Protein AF-A0A1C5S1J5-F1 (afdb_monomer_lite)

Sequence (125 aa):
MNILDYIPTGHKNAVSRRWLQTATRLNDRKIRDMISAVNTGGEDNELIINLQDGKGYFRPAPGEDRLVGVWKAMESSRRKSVNANVEAAQRYLNRNKKPCKKSESELEKNQITMDEWLASLNGGG

Foldseek 3Di:
DALQVVAEEDLVQADALVRSCVVVVDDSVVSVVRLVCQCPVPPPQTHWFDLPPRRHIHTYDVVNVVSVVSRVVVVVVVVVVVVVVVVVVVCVVCVPPDPDDPDCPVVNVPDDDPVRVVVVVVPDD

Secondary structure (DSSP, 8-state):
--SGGGS-BSGGG-B-HHHHHHHH---HHHHHHHHHHHHHS--TT---B--SSSS-BBBPPTT-HHHHHHHHHHHHHHHHHHHHHHHHHHHHHHTTPPPPP----HHHHTPPPHHHHHHHHH---

pLDDT: mean 88.78, std 12.27, range [47.56, 98.06]

Structure (mmCIF, N/CA/C/O backbone):
data_AF-A0A1C5S1J5-F1
#
_entry.id   AF-A0A1C5S1J5-F1
#
loop_
_atom_site.group_PDB
_atom_site.id
_atom_site.type_symbol
_atom_site.label_atom_id
_atom_site.label_alt_id
_atom_site.label_comp_id
_atom_site.label_asym_id
_atom_site.label_entity_id
_atom_site.label_seq_id
_atom_site.pdbx_PDB_ins_code
_atom_site.Cartn_x
_atom_site.Cartn_y
_atom_site.Cartn_z
_atom_site.occupancy
_atom_site.B_iso_or_equiv
_atom_site.auth_seq_id
_atom_site.auth_comp_id
_atom_site.auth_asym_id
_atom_site.auth_atom_id
_atom_site.pdbx_PDB_model_num
ATOM 1 N N . MET A 1 1 ? 23.033 1.975 2.957 1.00 80.88 1 MET A N 1
ATOM 2 C CA . MET A 1 1 ? 22.458 1.048 1.960 1.00 80.88 1 MET A CA 1
ATOM 3 C C . MET A 1 1 ? 21.085 1.555 1.584 1.00 80.88 1 MET A C 1
ATOM 5 O O . MET A 1 1 ? 20.300 1.796 2.494 1.00 80.88 1 MET A O 1
ATOM 9 N N . ASN A 1 2 ? 20.824 1.743 0.293 1.00 89.81 2 ASN A N 1
ATOM 10 C CA . ASN A 1 2 ? 19.550 2.244 -0.206 1.00 89.81 2 ASN A CA 1
ATOM 11 C C . ASN A 1 2 ? 18.734 1.085 -0.807 1.00 89.81 2 ASN A C 1
ATOM 13 O O . ASN A 1 2 ? 19.273 0.261 -1.540 1.00 89.81 2 ASN A O 1
ATOM 17 N N . ILE A 1 3 ? 17.448 0.977 -0.456 1.00 94.44 3 ILE A N 1
ATOM 18 C CA . ILE A 1 3 ? 16.565 -0.078 -0.982 1.00 94.44 3 ILE A CA 1
ATOM 19 C C . ILE A 1 3 ? 16.169 0.184 -2.443 1.00 94.44 3 ILE A C 1
ATOM 21 O O . ILE A 1 3 ? 15.878 -0.758 -3.178 1.00 94.44 3 ILE A O 1
ATOM 25 N N . LEU A 1 4 ? 16.207 1.443 -2.884 1.00 94.50 4 LEU A N 1
ATOM 26 C CA . LEU A 1 4 ? 15.845 1.857 -4.243 1.00 94.50 4 LEU A CA 1
ATOM 27 C C . LEU A 1 4 ? 16.778 1.280 -5.308 1.00 94.50 4 LEU A C 1
ATOM 29 O O . LEU A 1 4 ? 16.328 0.999 -6.417 1.00 94.50 4 LEU A O 1
ATOM 33 N N . ASP A 1 5 ? 18.040 1.032 -4.948 1.00 95.69 5 ASP A N 1
ATOM 34 C CA . ASP A 1 5 ? 19.040 0.405 -5.822 1.00 95.69 5 ASP A CA 1
ATOM 35 C C . ASP A 1 5 ? 18.639 -1.026 -6.223 1.00 95.69 5 ASP A C 1
ATOM 37 O O . ASP A 1 5 ? 19.103 -1.558 -7.229 1.00 95.69 5 ASP A O 1
ATOM 41 N N . TYR A 1 6 ? 17.750 -1.652 -5.446 1.00 96.88 6 TYR A N 1
ATOM 42 C CA . TYR A 1 6 ? 17.279 -3.022 -5.640 1.00 96.88 6 TYR A CA 1
ATOM 43 C C . TYR A 1 6 ? 15.859 -3.083 -6.206 1.00 96.88 6 TYR A C 1
ATOM 45 O O . TYR A 1 6 ? 15.406 -4.155 -6.601 1.00 96.88 6 TYR A O 1
ATOM 53 N N . ILE A 1 7 ? 15.131 -1.964 -6.239 1.00 97.12 7 ILE A N 1
ATOM 54 C CA . ILE A 1 7 ? 13.740 -1.931 -6.693 1.00 97.12 7 ILE A CA 1
ATOM 55 C C . ILE A 1 7 ? 13.672 -1.189 -8.031 1.00 97.12 7 ILE A C 1
ATOM 57 O O . ILE A 1 7 ? 13.824 0.036 -8.081 1.00 97.12 7 ILE A O 1
ATOM 61 N N . PRO A 1 8 ? 13.437 -1.903 -9.140 1.00 97.12 8 PRO A N 1
ATOM 62 C CA . PRO A 1 8 ? 13.403 -1.290 -10.456 1.00 97.12 8 PRO A CA 1
ATOM 63 C C . PRO A 1 8 ? 12.114 -0.495 -10.685 1.00 97.12 8 PRO A C 1
ATOM 65 O O . PRO A 1 8 ? 11.100 -0.671 -10.001 1.00 97.12 8 PRO A O 1
ATOM 68 N N . THR A 1 9 ? 12.172 0.373 -11.690 1.00 97.31 9 THR A N 1
ATOM 69 C CA . THR A 1 9 ? 11.034 1.157 -12.171 1.00 97.31 9 THR A CA 1
ATOM 70 C C . THR A 1 9 ? 10.221 0.363 -13.198 1.00 97.31 9 THR A C 1
ATOM 72 O O . THR A 1 9 ? 10.791 -0.316 -14.057 1.00 97.31 9 THR A O 1
ATOM 75 N N . GLY A 1 10 ? 8.895 0.467 -13.134 1.00 97.62 10 GLY A N 1
ATOM 76 C CA . GLY A 1 10 ? 7.939 -0.205 -14.011 1.00 97.62 10 GLY A CA 1
ATOM 77 C C . GLY A 1 10 ? 7.417 -1.528 -13.450 1.00 97.62 10 GLY A C 1
ATOM 78 O O . GLY A 1 10 ? 8.187 -2.379 -12.999 1.00 97.62 10 GLY A O 1
ATOM 79 N N . HIS A 1 11 ? 6.107 -1.760 -13.561 1.00 97.56 11 HIS A N 1
ATOM 80 C CA . HIS A 1 11 ? 5.439 -2.974 -13.065 1.00 97.56 11 HIS A CA 1
ATOM 81 C C . HIS A 1 11 ? 5.991 -4.264 -13.667 1.00 97.56 11 HIS A C 1
ATOM 83 O O . HIS A 1 11 ? 6.109 -5.286 -12.990 1.00 97.56 11 HIS A O 1
ATOM 89 N N . LYS A 1 12 ? 6.368 -4.217 -14.948 1.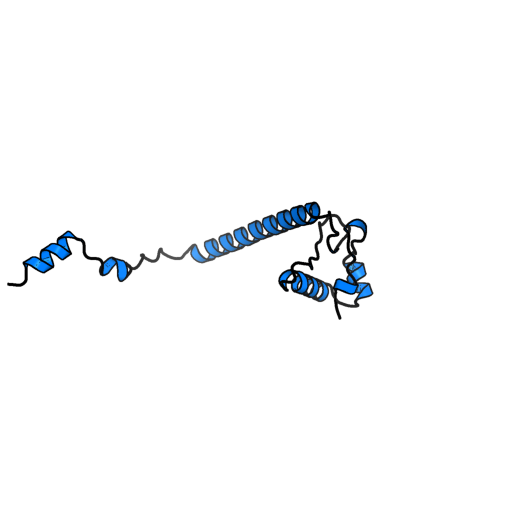00 97.12 12 LYS A N 1
ATOM 90 C CA . LYS A 1 12 ? 6.966 -5.354 -15.662 1.00 97.12 12 LYS A CA 1
ATOM 91 C C . LYS A 1 12 ? 8.269 -5.853 -15.026 1.00 97.12 12 LYS A C 1
ATOM 93 O O . LYS A 1 12 ? 8.610 -7.014 -15.213 1.00 97.12 12 LYS A O 1
ATOM 98 N N . ASN A 1 13 ? 8.969 -4.986 -14.294 1.00 97.38 13 ASN A N 1
ATOM 99 C CA . ASN A 1 13 ? 10.265 -5.274 -13.690 1.00 97.38 13 ASN A CA 1
ATOM 100 C C . ASN A 1 13 ? 10.148 -5.638 -12.203 1.00 97.38 13 ASN A C 1
ATOM 102 O O . ASN A 1 13 ? 11.172 -5.791 -11.546 1.00 97.38 13 ASN A O 1
ATOM 106 N N . ALA A 1 14 ? 8.935 -5.744 -11.652 1.00 97.88 14 ALA A N 1
ATOM 107 C CA . ALA A 1 14 ? 8.735 -5.945 -10.223 1.00 97.88 14 ALA A CA 1
ATOM 108 C C . ALA A 1 14 ? 9.530 -7.136 -9.668 1.00 97.88 14 ALA A C 1
ATOM 110 O O . ALA A 1 14 ? 9.629 -8.199 -10.283 1.00 97.88 14 ALA A O 1
ATOM 111 N N . VAL A 1 15 ? 10.095 -6.934 -8.478 1.00 97.75 15 VAL A N 1
ATOM 112 C CA . VAL A 1 15 ? 10.970 -7.904 -7.822 1.00 97.75 15 VAL A CA 1
ATOM 113 C C . VAL A 1 15 ? 10.270 -8.576 -6.655 1.00 97.75 15 VAL A C 1
ATOM 115 O O . VAL A 1 15 ? 9.608 -7.947 -5.821 1.00 97.75 15 VAL A O 1
ATOM 118 N N . SER A 1 16 ? 10.445 -9.891 -6.567 1.00 96.44 16 SER A N 1
ATOM 119 C CA . SER A 1 16 ? 9.866 -10.668 -5.479 1.00 96.44 16 SER A CA 1
ATOM 120 C C . SER A 1 16 ? 10.530 -10.345 -4.138 1.00 96.44 16 SER A C 1
ATOM 122 O O . SER A 1 16 ? 11.714 -10.015 -4.044 1.00 96.44 16 SER A O 1
ATOM 124 N N . ARG A 1 17 ? 9.771 -10.543 -3.058 1.00 94.31 17 ARG A N 1
ATOM 125 C CA . ARG A 1 17 ? 10.276 -10.448 -1.682 1.00 94.31 17 ARG A CA 1
ATOM 126 C C . ARG A 1 17 ? 11.483 -11.359 -1.437 1.00 94.31 17 ARG A C 1
ATOM 128 O O . ARG A 1 17 ? 12.448 -10.935 -0.813 1.00 94.31 17 ARG A O 1
ATOM 135 N N . ARG A 1 18 ? 11.442 -12.594 -1.950 1.00 95.56 18 ARG A N 1
ATOM 136 C CA . ARG A 1 18 ? 12.535 -13.565 -1.798 1.00 95.56 18 ARG A CA 1
ATOM 137 C C . ARG A 1 18 ? 13.808 -13.075 -2.479 1.00 95.56 18 ARG A C 1
ATOM 139 O O . ARG A 1 18 ? 14.881 -13.171 -1.894 1.00 95.56 18 ARG A O 1
ATOM 146 N N . TRP A 1 19 ? 13.678 -12.514 -3.680 1.00 97.06 19 TRP A N 1
ATOM 147 C CA . TRP A 1 19 ? 14.811 -11.931 -4.390 1.00 97.06 19 TRP A CA 1
ATOM 148 C C . TRP A 1 19 ? 15.429 -10.774 -3.594 1.00 97.06 19 TRP A C 1
ATOM 150 O O . TRP A 1 19 ? 16.642 -10.761 -3.410 1.00 97.06 19 TRP A O 1
ATOM 160 N N . LEU A 1 20 ? 14.609 -9.880 -3.022 1.00 96.81 20 LEU A N 1
ATOM 161 C CA . LEU A 1 20 ? 15.100 -8.788 -2.171 1.00 96.81 20 LEU A CA 1
ATOM 162 C C . LEU A 1 20 ? 15.872 -9.308 -0.952 1.00 96.81 20 LEU A C 1
ATOM 164 O O . LEU A 1 20 ? 16.934 -8.779 -0.637 1.00 96.81 20 LEU A O 1
ATOM 168 N N . GLN A 1 21 ? 15.393 -10.364 -0.290 1.00 97.00 21 GLN A N 1
ATOM 169 C CA . GLN A 1 21 ? 16.112 -10.986 0.831 1.00 97.00 21 GLN A CA 1
ATOM 170 C C . GLN A 1 21 ? 17.473 -11.538 0.405 1.00 97.00 21 GLN A C 1
ATOM 172 O O . GLN A 1 21 ? 18.468 -11.320 1.090 1.00 97.00 21 GLN A O 1
ATOM 177 N N . THR A 1 22 ? 17.536 -12.224 -0.737 1.00 96.75 22 THR A N 1
ATOM 178 C CA . THR A 1 22 ? 18.790 -12.778 -1.258 1.00 96.75 22 THR A CA 1
ATOM 179 C C . THR A 1 22 ? 19.768 -11.681 -1.676 1.00 96.75 22 THR A C 1
ATOM 181 O O . THR A 1 22 ? 20.937 -11.743 -1.303 1.00 96.75 22 THR A O 1
ATOM 184 N N . ALA A 1 23 ? 19.297 -10.669 -2.407 1.00 96.38 23 ALA A N 1
ATOM 185 C CA . ALA A 1 23 ? 20.134 -9.595 -2.933 1.00 96.38 23 ALA A CA 1
ATOM 186 C C . ALA A 1 23 ? 20.677 -8.684 -1.823 1.00 96.38 23 ALA A C 1
ATOM 188 O O . ALA A 1 23 ? 21.845 -8.309 -1.843 1.00 96.38 23 ALA A O 1
ATOM 189 N N . THR A 1 24 ? 19.849 -8.369 -0.824 1.00 95.06 24 THR A N 1
ATOM 190 C CA . THR A 1 24 ? 20.232 -7.464 0.271 1.00 95.06 24 THR A CA 1
ATOM 191 C C . THR A 1 24 ? 20.854 -8.181 1.469 1.00 95.06 24 THR A C 1
ATOM 193 O O . THR A 1 24 ? 21.464 -7.534 2.316 1.00 95.06 24 THR A O 1
ATOM 196 N N . ARG A 1 25 ? 20.684 -9.509 1.571 1.00 95.56 25 ARG A N 1
ATOM 197 C CA . ARG A 1 25 ? 20.983 -10.320 2.768 1.00 95.56 25 ARG A CA 1
ATOM 198 C C . ARG A 1 25 ? 20.262 -9.832 4.032 1.00 95.56 25 ARG A C 1
ATOM 200 O O . ARG A 1 25 ? 20.695 -10.110 5.149 1.00 95.56 25 ARG A O 1
ATOM 207 N N . LEU A 1 26 ? 19.152 -9.115 3.862 1.00 95.25 26 LEU A N 1
ATOM 208 C CA . LEU A 1 26 ? 18.311 -8.636 4.952 1.00 95.25 26 LEU A CA 1
ATOM 209 C C . LEU A 1 26 ? 17.120 -9.569 5.168 1.00 95.25 26 LEU A C 1
ATOM 211 O O . LEU A 1 26 ? 16.620 -10.228 4.254 1.00 95.25 26 LEU A O 1
ATOM 215 N N . ASN A 1 27 ? 16.629 -9.598 6.404 1.00 95.62 27 ASN A N 1
ATOM 216 C CA . ASN A 1 27 ? 15.374 -10.273 6.706 1.00 95.62 27 ASN A CA 1
ATOM 217 C C . ASN A 1 27 ? 14.167 -9.467 6.184 1.00 95.62 27 ASN A C 1
ATOM 219 O O . ASN A 1 27 ? 14.256 -8.267 5.919 1.00 95.62 27 ASN A O 1
ATOM 223 N N . ASP A 1 28 ? 13.018 -10.140 6.066 1.00 94.75 28 ASP A N 1
ATOM 224 C CA . ASP A 1 28 ? 11.795 -9.548 5.505 1.00 94.75 28 ASP A CA 1
ATOM 225 C C . ASP A 1 28 ? 11.328 -8.313 6.285 1.00 94.75 28 ASP A C 1
ATOM 227 O O . ASP A 1 28 ? 10.931 -7.314 5.690 1.00 94.75 28 ASP A O 1
ATOM 231 N N . ARG A 1 29 ? 11.428 -8.350 7.620 1.00 96.19 29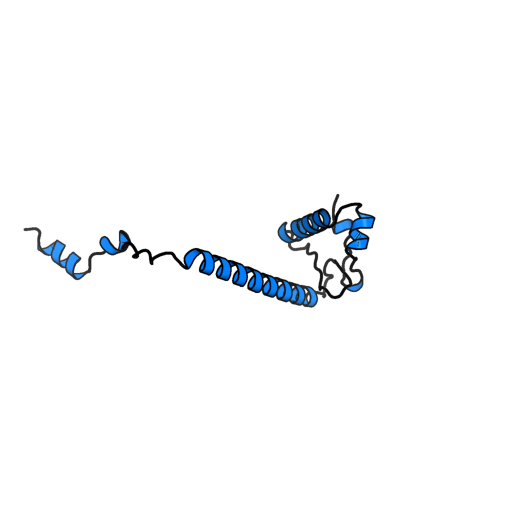 ARG A N 1
ATOM 232 C CA . ARG A 1 29 ? 11.035 -7.223 8.472 1.00 96.19 29 ARG A CA 1
ATOM 233 C C . ARG A 1 29 ? 11.829 -5.971 8.114 1.00 96.19 29 ARG A C 1
ATOM 235 O O . ARG A 1 29 ? 11.225 -4.943 7.842 1.00 96.19 29 ARG A O 1
ATOM 242 N N . LYS A 1 30 ? 13.157 -6.079 8.015 1.00 96.56 30 LYS A N 1
ATOM 243 C CA . LYS A 1 30 ? 14.014 -4.938 7.685 1.00 96.56 30 LYS A CA 1
ATOM 244 C C . LYS A 1 30 ? 13.728 -4.389 6.287 1.00 96.56 30 LYS A C 1
ATOM 246 O O . LYS A 1 30 ? 13.701 -3.176 6.119 1.00 96.56 30 LYS A O 1
ATOM 251 N N . ILE A 1 31 ? 13.462 -5.258 5.309 1.00 96.44 31 ILE A N 1
ATOM 252 C CA . ILE A 1 31 ? 13.066 -4.841 3.952 1.00 96.44 31 ILE A CA 1
ATOM 253 C C . ILE A 1 31 ? 11.750 -4.061 3.991 1.00 96.44 31 ILE A C 1
ATOM 255 O O . ILE A 1 31 ? 11.653 -2.991 3.395 1.00 96.44 31 ILE A O 1
ATOM 259 N N . ARG A 1 32 ? 10.743 -4.560 4.717 1.00 95.31 32 ARG A N 1
ATOM 260 C CA . ARG A 1 32 ? 9.454 -3.873 4.868 1.00 95.31 32 ARG A CA 1
ATOM 261 C C . ARG A 1 32 ? 9.598 -2.520 5.560 1.00 95.31 32 ARG A C 1
ATOM 263 O O . ARG A 1 32 ? 8.961 -1.568 5.119 1.00 95.31 32 ARG A O 1
ATOM 270 N N . ASP A 1 33 ? 10.439 -2.432 6.586 1.00 95.62 33 ASP A N 1
ATOM 271 C CA . ASP A 1 33 ? 10.706 -1.179 7.296 1.00 95.62 33 ASP A CA 1
ATOM 272 C C . ASP A 1 33 ? 11.382 -0.156 6.370 1.00 95.62 33 ASP A C 1
ATOM 274 O O . ASP A 1 33 ? 10.995 1.008 6.357 1.00 95.62 33 ASP A O 1
ATOM 278 N N . MET A 1 34 ? 12.338 -0.587 5.536 1.00 95.75 34 MET A N 1
ATOM 279 C CA . MET A 1 34 ? 12.988 0.285 4.547 1.00 95.75 34 MET A CA 1
ATOM 280 C C . MET A 1 34 ? 12.015 0.767 3.465 1.00 95.75 34 MET A C 1
ATOM 282 O O . MET A 1 34 ? 12.020 1.944 3.129 1.00 95.75 34 MET A O 1
ATOM 286 N N . ILE A 1 35 ? 11.154 -0.117 2.950 1.00 95.75 35 ILE A N 1
ATOM 287 C CA . ILE A 1 35 ? 10.101 0.258 1.990 1.00 95.75 35 ILE A CA 1
ATOM 288 C C . ILE A 1 35 ? 9.133 1.265 2.622 1.00 95.75 35 ILE A C 1
ATOM 290 O O . ILE A 1 35 ? 8.757 2.246 1.986 1.00 95.75 35 ILE A O 1
ATOM 294 N N . SER A 1 36 ? 8.740 1.037 3.879 1.00 94.81 36 SER A N 1
ATOM 295 C CA . SER A 1 36 ? 7.884 1.971 4.610 1.00 94.81 36 SER A CA 1
ATOM 296 C C . SER A 1 36 ? 8.563 3.325 4.771 1.00 94.81 36 SER A C 1
ATOM 298 O O . SER A 1 36 ? 7.912 4.334 4.540 1.00 94.81 36 SER A O 1
ATOM 300 N N . ALA A 1 37 ? 9.849 3.347 5.132 1.00 94.25 37 ALA A N 1
ATOM 301 C CA . ALA A 1 37 ? 10.605 4.577 5.327 1.00 94.25 37 ALA A CA 1
ATOM 302 C C . ALA A 1 37 ? 10.671 5.426 4.051 1.00 94.25 37 ALA A C 1
ATOM 304 O O . ALA A 1 37 ? 10.466 6.630 4.142 1.00 94.25 37 ALA A O 1
ATOM 305 N N . VAL A 1 38 ? 10.873 4.802 2.881 1.00 94.88 38 VAL A N 1
ATOM 306 C CA . VAL A 1 38 ? 10.792 5.490 1.578 1.00 94.88 38 VAL A CA 1
ATOM 307 C C . VAL A 1 38 ? 9.405 6.107 1.394 1.00 94.88 38 VAL A C 1
ATOM 309 O O . VAL A 1 38 ? 9.279 7.316 1.243 1.00 94.88 38 VAL A O 1
ATOM 312 N N . ASN A 1 39 ? 8.344 5.303 1.507 1.00 94.62 39 ASN A N 1
ATOM 313 C CA . ASN A 1 39 ? 6.980 5.770 1.242 1.00 94.62 39 ASN A CA 1
ATOM 314 C C . ASN A 1 39 ? 6.481 6.839 2.235 1.00 94.62 39 ASN A C 1
ATOM 316 O O . ASN A 1 39 ? 5.565 7.590 1.912 1.00 94.62 39 ASN A O 1
ATOM 320 N N . THR A 1 40 ? 7.025 6.889 3.455 1.00 91.88 40 THR A N 1
ATOM 321 C CA . THR A 1 40 ? 6.684 7.909 4.464 1.00 91.88 40 THR A CA 1
ATOM 322 C C . THR A 1 40 ? 7.661 9.081 4.501 1.00 91.88 40 THR A C 1
ATOM 324 O O . THR A 1 40 ? 7.408 10.039 5.225 1.00 91.88 40 THR A O 1
ATOM 327 N N . GLY A 1 41 ? 8.782 8.996 3.780 1.00 86.00 41 GLY A N 1
ATOM 328 C CA . GLY A 1 41 ? 9.884 9.961 3.833 1.00 86.00 41 GLY A CA 1
ATOM 329 C C . GLY A 1 41 ? 9.556 11.329 3.233 1.00 86.00 41 GLY A C 1
ATOM 330 O O . GLY A 1 41 ? 10.259 12.291 3.521 1.00 86.00 41 GLY A O 1
ATOM 331 N N . GLY A 1 42 ? 8.469 11.434 2.460 1.00 71.81 42 GLY A N 1
ATOM 332 C CA . GLY A 1 42 ? 7.979 12.702 1.911 1.00 71.81 42 GLY A CA 1
ATOM 333 C C . GLY A 1 42 ? 8.648 13.134 0.604 1.00 71.81 42 GLY A C 1
ATOM 334 O O . GLY A 1 42 ? 8.441 14.261 0.168 1.00 71.81 42 GLY A O 1
ATOM 335 N N . GLU A 1 43 ? 9.436 12.263 -0.029 1.00 83.25 43 GLU A N 1
ATOM 336 C CA . GLU A 1 43 ? 9.939 12.504 -1.380 1.00 83.25 43 GLU A CA 1
ATOM 337 C C . GLU A 1 43 ? 8.838 12.181 -2.399 1.00 83.25 43 GLU A C 1
ATOM 339 O O . GLU A 1 43 ? 8.572 11.017 -2.691 1.00 83.25 43 GLU A O 1
ATOM 344 N N . ASP A 1 44 ? 8.194 13.213 -2.953 1.00 79.38 44 ASP A N 1
ATOM 345 C CA . ASP A 1 44 ? 7.038 13.073 -3.861 1.00 79.38 44 ASP A CA 1
ATOM 346 C C . ASP A 1 44 ? 7.318 12.213 -5.111 1.00 79.38 44 ASP A C 1
ATOM 348 O O . ASP A 1 44 ? 6.397 11.669 -5.722 1.00 79.38 44 ASP A O 1
ATOM 352 N N . ASN A 1 45 ? 8.593 12.065 -5.486 1.00 81.69 45 ASN A N 1
ATOM 353 C CA . ASN A 1 45 ? 9.029 11.284 -6.644 1.00 81.69 45 ASN A CA 1
ATOM 354 C C . ASN A 1 45 ? 9.340 9.815 -6.315 1.00 81.69 45 ASN A C 1
ATOM 356 O O . ASN A 1 45 ? 9.614 9.029 -7.227 1.00 81.69 45 ASN A O 1
ATOM 360 N N . GLU A 1 46 ? 9.315 9.426 -5.039 1.00 89.88 46 GLU A N 1
ATOM 361 C CA . GLU A 1 46 ? 9.687 8.086 -4.601 1.00 89.88 46 GLU A CA 1
ATOM 362 C C . GLU A 1 46 ? 8.497 7.337 -4.012 1.00 89.88 46 GLU A C 1
ATOM 364 O O . GLU A 1 46 ? 7.975 7.644 -2.944 1.00 89.88 46 GLU A O 1
ATOM 369 N N . LEU A 1 47 ? 8.077 6.289 -4.717 1.00 95.75 47 LEU A N 1
ATOM 370 C CA . LEU A 1 47 ? 7.008 5.419 -4.257 1.00 95.75 47 LEU A CA 1
ATOM 371 C C . LEU A 1 47 ? 7.321 3.972 -4.617 1.00 95.75 47 LEU A C 1
ATOM 373 O O . LEU A 1 47 ? 7.607 3.650 -5.768 1.00 95.75 47 LEU A O 1
ATOM 377 N N . ILE A 1 48 ? 7.223 3.084 -3.633 1.00 97.19 48 ILE A N 1
ATOM 378 C CA . ILE A 1 48 ? 7.361 1.641 -3.813 1.00 97.19 48 ILE A CA 1
ATOM 379 C C . ILE A 1 48 ? 6.011 0.989 -3.526 1.00 97.19 48 ILE A C 1
ATOM 381 O O . ILE A 1 48 ? 5.507 1.040 -2.400 1.00 97.19 48 ILE A O 1
ATOM 385 N N . ILE A 1 49 ? 5.445 0.313 -4.525 1.00 96.94 49 ILE A N 1
ATOM 386 C CA . ILE A 1 49 ? 4.146 -0.358 -4.408 1.00 96.94 49 ILE A CA 1
ATOM 387 C C . ILE A 1 49 ? 4.243 -1.853 -4.699 1.00 96.94 49 ILE A C 1
ATOM 389 O O . ILE A 1 49 ? 5.185 -2.339 -5.323 1.00 96.94 49 ILE A O 1
ATOM 393 N N . ASN A 1 50 ? 3.242 -2.592 -4.225 1.00 96.88 50 ASN A N 1
ATOM 394 C CA . ASN A 1 50 ? 3.022 -3.997 -4.547 1.00 96.88 50 ASN A CA 1
ATOM 395 C C . ASN A 1 50 ? 1.519 -4.221 -4.722 1.00 96.88 50 ASN A C 1
ATOM 397 O O . ASN A 1 50 ? 0.743 -3.962 -3.801 1.00 96.88 50 ASN A O 1
ATOM 401 N N . LEU A 1 51 ? 1.125 -4.704 -5.899 1.00 96.31 51 LEU A N 1
ATOM 402 C CA .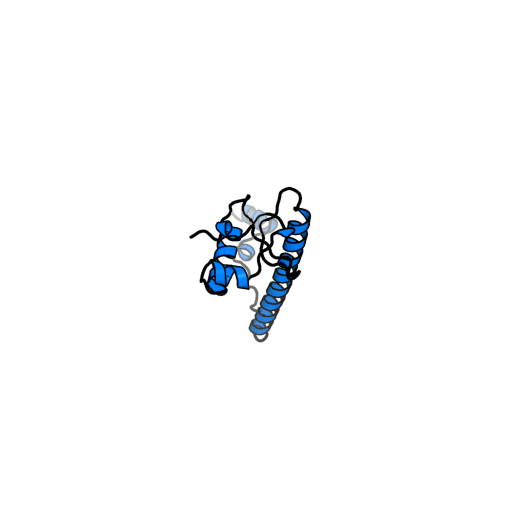 LEU A 1 51 ? -0.276 -4.880 -6.290 1.00 96.31 51 LEU A CA 1
ATOM 403 C C . LEU A 1 51 ? -0.886 -6.211 -5.832 1.00 96.31 51 LEU A C 1
ATOM 405 O O . LEU A 1 51 ? -2.038 -6.487 -6.145 1.00 96.31 51 LEU A O 1
ATOM 409 N N . GLN A 1 52 ? -0.132 -7.033 -5.094 1.00 91.88 52 GLN A N 1
ATOM 410 C CA . GLN A 1 52 ? -0.546 -8.369 -4.645 1.00 91.88 52 GLN A CA 1
ATOM 411 C C . GLN A 1 52 ? -0.913 -9.321 -5.797 1.00 91.88 52 GLN A C 1
ATOM 413 O O . GLN A 1 52 ? -1.615 -10.305 -5.601 1.00 91.88 52 GLN A O 1
ATOM 418 N N . ASP A 1 53 ? -0.382 -9.063 -6.990 1.00 94.12 53 ASP A N 1
ATOM 419 C CA . ASP A 1 53 ? -0.563 -9.866 -8.204 1.00 94.12 53 ASP A CA 1
ATOM 420 C C . ASP A 1 53 ? 0.500 -10.970 -8.362 1.00 94.12 53 ASP A C 1
ATOM 422 O O . ASP A 1 53 ? 0.589 -11.628 -9.395 1.00 94.12 53 ASP A O 1
ATOM 426 N N . GLY A 1 54 ? 1.344 -11.147 -7.342 1.00 93.12 54 GLY A N 1
ATOM 427 C CA . GLY A 1 54 ? 2.432 -12.120 -7.318 1.00 93.12 54 GLY A CA 1
ATOM 428 C C . GLY A 1 54 ? 3.757 -11.629 -7.909 1.00 93.12 54 GLY A C 1
ATOM 429 O O . GLY A 1 54 ? 4.771 -12.285 -7.677 1.00 93.12 54 GLY A O 1
ATOM 430 N N . LYS A 1 55 ? 3.807 -10.474 -8.593 1.00 94.88 55 LYS A N 1
ATOM 431 C CA . LYS A 1 55 ? 5.060 -9.979 -9.198 1.00 94.88 55 LYS A CA 1
ATOM 432 C C . LYS A 1 55 ? 6.013 -9.350 -8.182 1.00 94.88 55 LYS A C 1
ATOM 434 O O . LYS A 1 55 ? 7.226 -9.506 -8.283 1.00 94.88 55 LYS A O 1
ATOM 439 N N . GLY A 1 56 ? 5.467 -8.694 -7.159 1.00 96.62 56 GLY A N 1
ATOM 440 C CA . GLY A 1 56 ? 6.237 -8.142 -6.045 1.00 96.62 56 GLY A CA 1
ATOM 441 C C . GLY A 1 56 ? 6.301 -6.617 -6.038 1.00 96.62 56 GLY A C 1
ATOM 442 O O . GLY A 1 56 ? 5.301 -5.954 -6.299 1.00 96.62 56 GLY A O 1
ATOM 443 N N . TYR A 1 57 ? 7.451 -6.072 -5.645 1.00 97.88 57 TYR A N 1
ATOM 444 C CA . TYR A 1 57 ? 7.645 -4.642 -5.402 1.00 97.88 57 TYR A CA 1
ATOM 445 C C . TYR A 1 57 ? 8.278 -3.945 -6.608 1.00 97.88 57 TYR A C 1
ATOM 447 O O . TYR A 1 57 ? 9.194 -4.487 -7.224 1.00 97.88 57 TYR A O 1
ATOM 455 N N . PHE A 1 58 ? 7.818 -2.736 -6.921 1.00 98.06 58 PHE A N 1
ATOM 456 C CA . PHE A 1 58 ? 8.371 -1.893 -7.983 1.00 98.06 58 PHE A CA 1
ATOM 457 C C . PHE A 1 58 ? 8.143 -0.411 -7.686 1.00 98.06 58 PHE A C 1
ATOM 459 O O . PHE A 1 58 ? 7.292 -0.057 -6.863 1.00 98.06 58 PHE A O 1
ATOM 466 N N . ARG A 1 59 ? 8.889 0.442 -8.390 1.00 97.50 59 ARG A N 1
ATOM 467 C CA . ARG A 1 59 ? 8.622 1.880 -8.473 1.00 97.50 59 ARG A CA 1
ATOM 468 C C . ARG A 1 59 ? 7.757 2.170 -9.702 1.00 97.50 59 ARG A C 1
ATOM 470 O O . ARG A 1 59 ? 8.122 1.695 -10.777 1.00 97.50 59 ARG A O 1
ATOM 477 N N . PRO A 1 60 ? 6.634 2.894 -9.599 1.00 96.81 60 PRO A N 1
ATOM 478 C CA . PRO A 1 60 ? 5.821 3.231 -10.766 1.00 96.81 60 PRO A CA 1
ATOM 479 C C . PRO A 1 60 ? 6.633 3.982 -11.828 1.00 96.81 60 PRO A C 1
ATOM 481 O O . PRO A 1 60 ? 7.384 4.901 -11.506 1.00 96.81 60 PRO A O 1
ATOM 484 N N . ALA A 1 61 ? 6.504 3.585 -13.093 1.00 96.19 61 ALA A N 1
ATOM 485 C CA . ALA A 1 61 ? 7.056 4.338 -14.218 1.00 96.19 61 ALA A CA 1
ATOM 486 C C . ALA A 1 61 ? 6.125 5.499 -14.625 1.00 96.19 61 ALA A C 1
ATOM 488 O O . ALA A 1 61 ? 4.920 5.434 -14.359 1.00 96.19 61 ALA A O 1
ATOM 489 N N . PRO A 1 62 ? 6.629 6.528 -15.337 1.00 94.00 62 PRO A N 1
ATOM 490 C CA . PRO A 1 62 ? 5.763 7.517 -15.976 1.00 94.00 62 PRO A CA 1
ATOM 491 C C . PRO A 1 62 ? 4.689 6.835 -16.841 1.00 94.00 62 PRO A C 1
ATOM 493 O O . PRO A 1 62 ? 5.010 5.985 -17.673 1.00 94.00 62 PRO A O 1
ATOM 496 N N . GLY A 1 63 ? 3.415 7.180 -16.627 1.00 94.19 63 GLY A N 1
ATOM 497 C CA . GLY A 1 63 ? 2.267 6.560 -17.303 1.00 94.19 63 GLY A CA 1
ATOM 498 C C . GLY A 1 63 ? 1.649 5.352 -16.580 1.00 94.19 63 GLY A C 1
ATOM 499 O O . GLY A 1 63 ? 0.628 4.831 -17.029 1.00 94.19 63 GLY A O 1
ATOM 500 N N . GLU A 1 64 ? 2.201 4.919 -15.442 1.00 96.25 64 GLU A N 1
ATOM 501 C CA . GLU A 1 64 ? 1.629 3.854 -14.601 1.00 96.25 64 GLU A CA 1
ATOM 502 C C . GLU A 1 64 ? 0.736 4.386 -13.458 1.00 96.25 64 GLU A C 1
ATOM 504 O O . GLU A 1 64 ? 0.423 3.650 -12.519 1.00 96.25 64 GLU A O 1
ATOM 509 N N . ASP A 1 65 ? 0.250 5.631 -13.537 1.00 95.94 65 ASP A N 1
ATOM 510 C CA . ASP A 1 65 ? -0.575 6.279 -12.496 1.00 95.94 65 ASP A CA 1
ATOM 511 C C . ASP A 1 65 ? -1.823 5.471 -12.124 1.00 95.94 65 ASP A C 1
ATOM 513 O O . ASP A 1 65 ? -2.2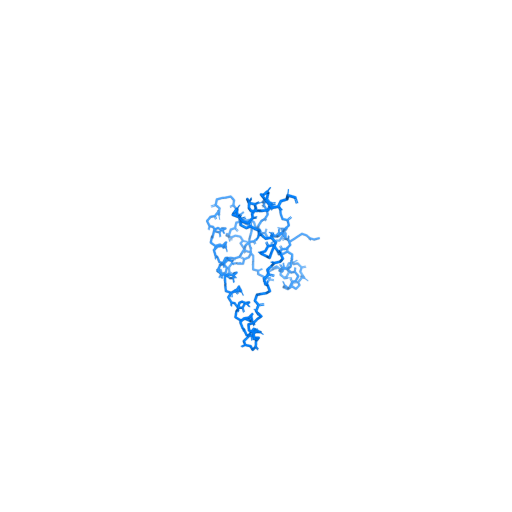61 5.435 -10.970 1.00 95.94 65 ASP A O 1
ATOM 517 N N . ARG A 1 66 ? -2.382 4.739 -13.095 1.00 97.31 66 ARG A N 1
ATOM 518 C CA . ARG A 1 66 ? -3.501 3.822 -12.855 1.00 97.31 66 ARG A CA 1
ATOM 519 C C . ARG A 1 66 ? -3.150 2.759 -11.808 1.00 97.31 66 ARG A C 1
ATOM 521 O O . ARG A 1 66 ? -3.999 2.428 -10.982 1.00 97.31 66 ARG A O 1
ATOM 528 N N . LEU A 1 67 ? -1.925 2.232 -11.820 1.00 97.44 67 LEU A N 1
ATOM 529 C CA . LEU A 1 67 ? -1.464 1.231 -10.852 1.00 97.44 67 LEU A CA 1
ATOM 530 C C . LEU A 1 67 ? -1.324 1.837 -9.455 1.00 97.44 67 LEU A C 1
ATOM 532 O O . LEU A 1 67 ? -1.713 1.207 -8.471 1.00 97.44 67 LEU A O 1
ATOM 536 N N . VAL A 1 68 ? -0.858 3.084 -9.374 1.00 96.81 68 VAL A N 1
ATOM 537 C CA . VAL A 1 68 ? -0.820 3.848 -8.120 1.00 96.81 68 VAL A CA 1
ATOM 538 C C . VAL A 1 68 ? -2.232 4.036 -7.566 1.00 96.81 68 VAL A C 1
ATOM 540 O O . VAL A 1 68 ? -2.469 3.796 -6.383 1.00 96.81 68 VAL A O 1
ATOM 543 N N . GLY A 1 69 ? -3.201 4.380 -8.420 1.00 97.38 69 GLY A N 1
ATOM 544 C CA . GLY A 1 69 ? -4.612 4.486 -8.043 1.00 97.38 69 GLY A CA 1
ATOM 545 C C . GLY A 1 69 ? -5.192 3.177 -7.494 1.00 97.38 69 GLY A C 1
ATOM 546 O O . GLY A 1 69 ? -5.867 3.184 -6.462 1.00 97.38 69 GLY A O 1
ATOM 547 N N . VAL A 1 70 ? -4.882 2.044 -8.134 1.00 97.12 70 VAL A N 1
ATOM 548 C CA . VAL A 1 70 ? -5.281 0.706 -7.661 1.00 97.12 70 VAL A CA 1
ATOM 549 C C . VAL A 1 70 ? -4.668 0.405 -6.293 1.00 97.12 70 VAL A C 1
ATOM 551 O O . VAL A 1 70 ? -5.389 0.028 -5.367 1.00 97.12 70 VAL A O 1
ATOM 554 N N . TRP A 1 71 ? -3.363 0.625 -6.129 1.00 97.31 71 TRP A N 1
ATOM 555 C CA . TRP A 1 71 ? -2.678 0.411 -4.855 1.00 97.31 71 TRP A CA 1
ATOM 556 C C . TRP A 1 71 ? -3.244 1.304 -3.739 1.00 97.31 71 TRP A C 1
ATOM 558 O O . TRP A 1 71 ? -3.544 0.823 -2.646 1.00 97.31 71 TRP A O 1
ATOM 568 N N . LYS A 1 72 ? -3.505 2.584 -4.029 1.00 97.12 72 LYS A N 1
ATOM 569 C CA . LYS A 1 72 ? -4.150 3.524 -3.099 1.00 97.12 72 LYS A CA 1
ATOM 570 C C . LYS A 1 72 ? -5.528 3.032 -2.656 1.00 97.12 72 LYS A C 1
ATOM 572 O O . LYS A 1 72 ? -5.877 3.164 -1.479 1.00 97.12 72 LYS A O 1
ATOM 577 N N . ALA A 1 73 ? -6.323 2.474 -3.569 1.00 96.62 73 ALA A N 1
ATOM 578 C CA . ALA A 1 73 ? -7.628 1.907 -3.240 1.00 96.62 73 ALA A CA 1
ATOM 579 C C . ALA A 1 73 ? -7.497 0.674 -2.326 1.00 96.62 73 ALA A C 1
ATOM 581 O O . ALA A 1 73 ? -8.237 0.564 -1.344 1.00 96.62 73 ALA A O 1
ATOM 582 N N . MET A 1 74 ? -6.521 -0.204 -2.592 1.00 94.75 74 MET A N 1
ATOM 583 C CA . MET A 1 74 ? -6.209 -1.352 -1.732 1.00 94.75 74 MET A CA 1
ATOM 584 C C . MET A 1 74 ? -5.825 -0.902 -0.318 1.00 94.75 74 MET A C 1
ATOM 586 O O . MET A 1 74 ? -6.413 -1.375 0.657 1.00 94.75 74 MET A O 1
ATOM 590 N N . GLU A 1 75 ? -4.899 0.051 -0.194 1.00 94.75 75 GLU A N 1
ATOM 591 C CA . GLU A 1 75 ? -4.434 0.538 1.108 1.00 94.75 75 GLU A CA 1
ATOM 592 C C . GLU A 1 75 ? -5.546 1.275 1.867 1.00 94.75 75 GLU A C 1
ATOM 594 O O . GLU A 1 75 ? -5.741 1.078 3.067 1.00 94.75 75 GLU A O 1
ATOM 599 N N . SER A 1 76 ? -6.376 2.041 1.155 1.00 96.19 76 SER A N 1
ATOM 600 C CA . SER A 1 76 ? -7.559 2.686 1.733 1.00 96.19 76 SER A CA 1
ATOM 601 C C . SER A 1 76 ? -8.568 1.670 2.273 1.00 96.19 76 SER A C 1
ATOM 603 O O . SER A 1 76 ? -9.153 1.897 3.334 1.00 96.19 76 SER A O 1
ATOM 605 N N . SER A 1 77 ? -8.772 0.549 1.575 1.00 95.38 77 SER A N 1
ATOM 606 C CA . SER A 1 77 ? -9.622 -0.549 2.049 1.00 95.38 77 SER A CA 1
ATOM 607 C C . SER A 1 77 ? -9.035 -1.213 3.298 1.00 95.38 77 SER A C 1
ATOM 609 O O . SER A 1 77 ? -9.741 -1.383 4.297 1.00 95.38 77 SER A O 1
ATOM 611 N N . ARG A 1 78 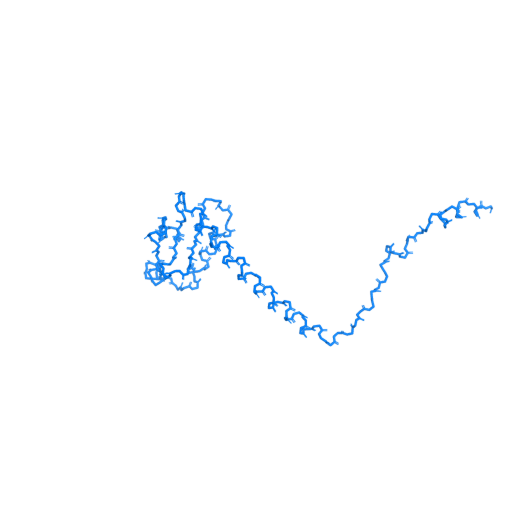? -7.723 -1.500 3.300 1.00 93.44 78 ARG A N 1
ATOM 612 C CA . ARG A 1 78 ? -7.030 -2.037 4.485 1.00 93.44 78 ARG A CA 1
ATOM 613 C C . ARG A 1 78 ? -7.182 -1.106 5.682 1.00 93.44 78 ARG A C 1
ATOM 615 O O . ARG A 1 78 ? -7.558 -1.567 6.756 1.00 93.44 78 ARG A O 1
ATOM 622 N N . ARG A 1 79 ? -6.983 0.201 5.489 1.00 96.62 79 ARG A N 1
ATOM 623 C CA . ARG A 1 79 ? -7.182 1.217 6.531 1.00 96.62 79 ARG A CA 1
ATOM 624 C C . ARG A 1 79 ? -8.599 1.186 7.102 1.00 96.62 79 ARG A C 1
ATOM 626 O O . ARG A 1 79 ? -8.752 1.208 8.317 1.00 96.62 79 ARG A O 1
ATOM 633 N N . LYS A 1 80 ? -9.634 1.093 6.257 1.00 96.44 80 LYS A N 1
ATOM 634 C CA . LYS A 1 80 ? -11.031 0.978 6.722 1.00 96.44 80 LYS A CA 1
ATOM 635 C C . LYS A 1 80 ? -11.235 -0.252 7.608 1.00 96.44 80 LYS A C 1
ATOM 637 O O . LYS A 1 80 ? -11.841 -0.139 8.666 1.00 96.44 80 LYS A O 1
ATOM 642 N N . SER A 1 81 ? -10.697 -1.403 7.204 1.00 96.00 81 SER A N 1
ATOM 643 C CA . SER A 1 81 ? -10.779 -2.635 7.998 1.00 96.00 81 SER A CA 1
ATOM 644 C C . SER A 1 81 ? -10.051 -2.511 9.342 1.00 96.00 81 SER A C 1
ATOM 646 O O . SER A 1 81 ? -10.602 -2.897 10.371 1.00 96.00 81 SER A O 1
ATOM 648 N N . VAL A 1 82 ? -8.853 -1.916 9.361 1.00 96.25 82 VAL A N 1
ATOM 649 C CA . VAL A 1 82 ? -8.109 -1.655 10.605 1.00 96.25 82 VAL A CA 1
ATOM 650 C C . VAL A 1 82 ? -8.897 -0.727 11.529 1.00 96.25 82 VAL A C 1
ATOM 652 O O . VAL A 1 82 ? -9.058 -1.045 12.705 1.00 96.25 82 VAL A O 1
ATOM 655 N N . ASN A 1 83 ? -9.449 0.368 11.004 1.00 97.31 83 ASN A N 1
ATOM 656 C CA . ASN A 1 83 ? -10.258 1.299 11.792 1.00 97.31 83 ASN A CA 1
ATOM 657 C C . ASN A 1 83 ? -11.496 0.614 12.387 1.00 97.31 83 ASN A C 1
ATOM 659 O O . ASN A 1 83 ? -11.756 0.767 13.577 1.00 97.31 83 ASN A O 1
ATOM 663 N N . ALA A 1 84 ? -12.203 -0.212 11.610 1.00 96.62 84 ALA A N 1
ATOM 664 C CA . ALA A 1 84 ? -13.351 -0.971 12.107 1.00 96.62 84 ALA A CA 1
ATOM 665 C C . ALA A 1 84 ? -12.974 -1.913 13.269 1.00 96.62 84 ALA A C 1
ATOM 667 O O . ALA A 1 84 ? -13.728 -2.040 14.238 1.00 96.62 84 ALA A O 1
ATOM 668 N N . ASN A 1 85 ? -11.790 -2.534 13.214 1.00 96.9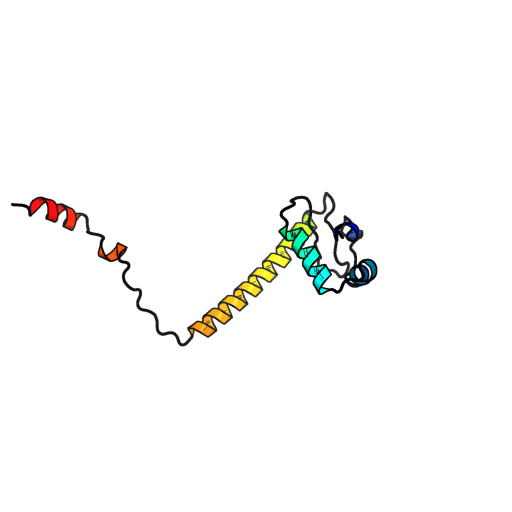4 85 ASN A N 1
ATOM 669 C CA . ASN A 1 85 ? -11.277 -3.367 14.306 1.00 96.94 85 ASN A CA 1
ATOM 670 C C . ASN A 1 85 ? -10.956 -2.538 15.561 1.00 96.94 85 ASN A C 1
ATOM 672 O O . ASN A 1 85 ? -11.283 -2.958 16.672 1.00 96.94 85 ASN A O 1
ATOM 676 N N . VAL A 1 86 ? -10.357 -1.354 15.398 1.00 97.00 86 VAL A N 1
ATOM 677 C CA . VAL A 1 86 ? -10.082 -0.426 16.509 1.00 97.00 86 VAL A CA 1
ATOM 678 C C . VAL A 1 86 ? -11.384 0.039 17.162 1.00 97.00 86 VAL A C 1
ATOM 680 O O . VAL A 1 86 ? -11.507 0.005 18.385 1.00 97.00 86 VAL A O 1
ATOM 683 N N . GLU A 1 87 ? -12.395 0.399 16.372 1.00 95.81 87 GLU A N 1
ATOM 684 C CA . GLU A 1 87 ? -13.717 0.770 16.884 1.00 95.81 87 GLU A CA 1
ATOM 685 C C . GLU A 1 87 ? -14.391 -0.385 17.634 1.00 95.81 87 GLU A C 1
ATOM 687 O O . GLU A 1 87 ? -14.991 -0.176 18.690 1.00 95.81 87 GLU A O 1
ATOM 692 N N . ALA A 1 88 ? -14.283 -1.615 17.123 1.00 95.62 88 ALA A N 1
ATOM 693 C CA . ALA A 1 88 ? -14.790 -2.799 17.810 1.00 95.62 88 ALA A CA 1
ATOM 694 C C . ALA A 1 88 ? -14.100 -3.003 19.169 1.00 95.62 88 ALA A C 1
ATOM 696 O O . ALA A 1 88 ? -14.783 -3.228 20.172 1.00 95.62 88 ALA A O 1
ATOM 697 N N . ALA A 1 89 ? -12.775 -2.845 19.230 1.00 96.25 89 ALA A N 1
ATOM 698 C CA . ALA A 1 89 ? -12.025 -2.883 20.482 1.00 96.25 89 ALA A CA 1
ATOM 699 C C . ALA A 1 89 ? -12.465 -1.762 21.442 1.00 96.25 89 ALA A C 1
ATOM 701 O O . ALA A 1 89 ? -12.675 -2.007 22.631 1.00 96.25 89 ALA A O 1
ATOM 702 N N . GLN A 1 90 ? -12.702 -0.551 20.933 1.00 95.00 90 GLN A N 1
ATOM 703 C CA . GLN A 1 90 ? -13.165 0.575 21.742 1.00 95.00 90 GLN A CA 1
ATOM 704 C C . GLN A 1 90 ? -14.560 0.332 22.335 1.00 95.00 90 GLN A C 1
ATOM 706 O O . GLN A 1 90 ? -14.784 0.605 23.518 1.00 95.00 90 GLN A O 1
ATOM 711 N N . ARG A 1 91 ? -15.490 -0.223 21.545 1.00 93.06 91 ARG A N 1
ATOM 712 C CA . ARG A 1 91 ? -16.813 -0.652 22.029 1.00 93.06 91 ARG A CA 1
ATOM 713 C C . ARG A 1 91 ? -16.681 -1.717 23.113 1.00 93.06 91 ARG A C 1
ATOM 715 O O . ARG A 1 91 ? -17.317 -1.599 24.157 1.00 93.06 91 ARG A O 1
ATOM 722 N N . TYR A 1 92 ? -15.811 -2.709 22.909 1.00 94.38 92 TYR A N 1
ATOM 723 C CA . TYR A 1 92 ? -15.546 -3.747 23.904 1.00 94.38 92 TYR A CA 1
ATOM 724 C C . TYR A 1 92 ? -15.043 -3.155 25.226 1.00 94.38 92 TYR A C 1
ATOM 726 O O . TYR A 1 92 ? -15.562 -3.513 26.282 1.00 94.38 92 TYR A O 1
ATOM 734 N N . LEU A 1 93 ? -14.090 -2.219 25.193 1.00 93.06 93 LEU A N 1
ATOM 735 C CA . LEU A 1 93 ? -13.562 -1.560 26.395 1.00 93.06 93 LEU A CA 1
ATOM 736 C C . LEU A 1 93 ? -14.594 -0.667 27.104 1.00 93.06 93 LEU A C 1
ATOM 738 O O . LEU A 1 93 ? -14.527 -0.491 28.320 1.00 93.06 93 LEU A O 1
ATOM 742 N N . ASN A 1 94 ? -15.557 -0.111 26.367 1.00 90.50 94 ASN A N 1
ATOM 743 C CA . ASN A 1 94 ? -16.574 0.787 26.916 1.00 90.50 94 ASN A CA 1
ATOM 744 C C . ASN A 1 94 ? -17.872 0.080 27.341 1.00 90.50 94 ASN A C 1
ATOM 746 O O . ASN A 1 94 ? -18.717 0.723 27.954 1.00 90.50 94 ASN A O 1
ATOM 750 N N . ARG A 1 95 ? -18.027 -1.227 27.084 1.00 86.56 95 ARG A N 1
ATOM 751 C CA . ARG A 1 95 ? -19.286 -1.975 27.290 1.00 86.56 95 ARG A CA 1
ATOM 752 C C . ARG A 1 95 ? -19.887 -1.886 28.700 1.00 86.56 95 ARG A C 1
ATOM 754 O O . ARG A 1 95 ? -21.100 -1.909 28.842 1.00 86.56 95 ARG A O 1
ATOM 761 N N . ASN A 1 96 ? -19.041 -1.771 29.725 1.00 83.56 96 ASN A N 1
ATOM 762 C CA . ASN A 1 96 ? -19.454 -1.719 31.134 1.00 83.56 96 ASN A CA 1
ATOM 763 C C . ASN A 1 96 ? -19.310 -0.317 31.744 1.00 83.56 96 ASN A C 1
ATOM 765 O O . ASN A 1 96 ? -19.547 -0.136 32.939 1.00 83.56 96 ASN A O 1
ATOM 769 N N . LYS A 1 97 ? -18.875 0.680 30.963 1.00 76.56 97 LYS A N 1
ATOM 770 C CA . LYS A 1 97 ? -18.755 2.046 31.471 1.00 76.56 97 LYS A CA 1
ATOM 771 C C . LYS A 1 97 ? -20.158 2.626 31.599 1.00 76.56 97 LYS A C 1
ATOM 773 O O . LYS A 1 97 ? -20.878 2.733 30.609 1.00 76.56 97 LYS A O 1
ATOM 778 N N . LYS A 1 98 ? -20.543 3.016 32.818 1.00 63.97 98 LYS A N 1
ATOM 779 C CA . LYS A 1 98 ? -21.739 3.843 33.023 1.00 63.97 98 LYS A CA 1
ATOM 780 C C . LYS A 1 98 ? -21.582 5.125 32.193 1.00 63.97 98 LYS A C 1
ATOM 782 O O . LYS A 1 98 ? -20.459 5.632 32.114 1.00 63.97 98 LYS A O 1
ATOM 787 N N . PRO A 1 99 ? -22.657 5.657 31.586 1.00 62.94 99 PRO A N 1
ATOM 788 C CA . PRO A 1 99 ? -22.581 6.945 30.916 1.00 62.94 99 PRO A CA 1
ATOM 789 C C . PRO A 1 99 ? -22.063 7.974 31.924 1.00 62.94 99 PRO A C 1
ATOM 791 O O . PRO A 1 99 ? -22.681 8.210 32.963 1.00 62.94 99 PRO A O 1
ATOM 794 N N . CYS A 1 100 ? -20.894 8.544 31.637 1.00 52.66 100 CYS A N 1
ATOM 795 C CA . CYS A 1 100 ? -20.448 9.745 32.320 1.00 52.66 100 CYS A CA 1
ATOM 796 C C . CYS A 1 100 ? -21.506 10.805 32.006 1.00 52.66 100 CYS A C 1
ATOM 798 O O . CYS A 1 100 ? -21.735 11.104 30.831 1.00 52.66 100 CYS A O 1
ATOM 800 N N . LYS A 1 101 ? -22.209 11.313 33.026 1.00 58.12 101 LYS A N 1
ATOM 801 C CA . LYS A 1 101 ? -23.045 12.501 32.843 1.00 58.12 101 LYS A CA 1
ATOM 802 C C . LYS A 1 101 ? -22.129 13.561 32.240 1.00 58.12 101 LYS A C 1
ATOM 804 O O . LYS A 1 101 ? -21.075 13.815 32.818 1.00 58.12 101 LYS A O 1
ATOM 809 N N . LYS A 1 102 ? -22.486 14.128 31.082 1.00 59.00 102 LYS A N 1
ATOM 810 C CA . LYS A 1 102 ? -21.771 15.299 30.568 1.00 59.00 102 LYS A CA 1
ATOM 811 C C . LYS A 1 102 ? -21.754 16.318 31.707 1.00 59.00 102 LYS A C 1
ATOM 813 O O . LYS A 1 102 ? -22.817 16.740 32.150 1.00 59.00 102 LYS A O 1
ATOM 818 N N . SER A 1 103 ? -20.578 16.624 32.244 1.00 58.19 103 SER A N 1
ATOM 819 C CA . SER A 1 103 ? -20.429 17.792 33.099 1.00 58.19 103 SER A CA 1
ATOM 820 C C . SER A 1 103 ? -20.735 18.986 32.205 1.00 58.19 103 SER A C 1
ATOM 822 O O . SER A 1 103 ? -20.033 19.159 31.208 1.00 58.19 103 SER A O 1
ATOM 824 N N . GLU A 1 104 ? -21.799 19.734 32.508 1.00 59.31 104 GLU A N 1
ATOM 825 C CA . GLU A 1 104 ? -22.066 21.039 31.888 1.00 59.31 104 GLU A CA 1
ATOM 826 C C . GLU A 1 104 ? -20.752 21.805 31.803 1.00 59.31 104 GLU A C 1
ATOM 828 O O . GLU A 1 104 ? -20.050 21.944 32.815 1.00 59.31 104 GLU A O 1
ATOM 833 N N . SER A 1 105 ? -20.383 22.218 30.593 1.00 67.31 105 SER A N 1
ATOM 834 C CA . SER A 1 105 ? -19.124 22.925 30.406 1.00 67.31 105 SER A CA 1
ATOM 835 C C . SER A 1 105 ? -19.198 24.255 31.156 1.00 67.31 105 SER A C 1
ATOM 837 O O . SER A 1 105 ? -20.256 24.879 31.213 1.00 67.31 105 SER A O 1
ATOM 839 N N . GLU A 1 106 ? -18.095 24.722 31.744 1.00 64.62 106 GLU A N 1
ATOM 840 C CA . GLU A 1 106 ? -18.089 26.041 32.401 1.00 64.62 106 GLU A CA 1
ATOM 841 C C . GLU A 1 106 ? -18.505 27.160 31.429 1.00 64.62 106 GLU A C 1
ATOM 843 O O . GLU A 1 106 ? -19.103 28.147 31.838 1.00 64.62 106 GLU A O 1
ATOM 848 N N . LEU A 1 107 ? -18.280 26.959 30.125 1.00 60.94 107 LEU A N 1
ATOM 849 C CA . LEU A 1 107 ? -18.766 27.832 29.057 1.00 60.94 107 LEU A CA 1
ATOM 850 C C . LEU A 1 107 ? -20.296 27.846 28.941 1.00 60.94 107 LEU A C 1
ATOM 852 O O . LEU A 1 107 ? -20.857 28.903 28.684 1.00 60.94 107 LEU A O 1
ATOM 856 N N . GLU A 1 108 ? -20.979 26.712 29.114 1.00 69.81 108 GLU A N 1
ATOM 857 C CA . GLU A 1 108 ? -22.452 26.650 29.135 1.00 69.81 108 GLU A CA 1
ATOM 858 C C . GLU A 1 108 ? -23.022 27.299 30.401 1.00 69.81 108 GLU A C 1
ATOM 860 O O . GLU A 1 108 ? -24.046 27.966 30.324 1.00 69.81 108 GLU A O 1
ATOM 865 N N . LYS A 1 109 ? -22.341 27.171 31.549 1.00 68.75 109 LYS A N 1
ATOM 866 C CA . LYS A 1 109 ? -22.768 27.795 32.817 1.00 68.75 109 LYS A CA 1
ATOM 867 C C . LYS A 1 109 ? -22.603 29.312 32.846 1.00 68.75 109 LYS A C 1
ATOM 869 O O . LYS A 1 109 ? -23.345 29.988 33.546 1.00 68.75 109 LYS A O 1
ATOM 874 N N . ASN A 1 110 ? -21.616 29.830 32.118 1.00 70.81 110 ASN A N 1
ATOM 875 C CA . ASN A 1 110 ? -21.269 31.251 32.125 1.00 70.81 110 ASN A CA 1
ATOM 876 C C . ASN A 1 110 ? -21.932 32.044 30.985 1.00 70.81 110 ASN A C 1
ATOM 878 O O . ASN A 1 110 ? -21.665 33.236 30.834 1.00 70.81 110 ASN A O 1
ATOM 882 N N . GLN A 1 111 ? -22.768 31.405 30.163 1.00 81.06 111 GLN A N 1
ATOM 883 C CA . GLN A 1 111 ? -23.574 32.098 29.163 1.00 81.06 111 GLN A CA 1
ATOM 884 C C . GLN A 1 111 ? -24.815 32.689 29.830 1.00 81.06 111 GLN A C 1
ATOM 886 O O . GLN A 1 111 ? -25.648 31.953 30.348 1.00 81.06 111 GLN A O 1
ATOM 891 N N . ILE A 1 112 ? -24.938 34.015 29.788 1.00 80.62 112 ILE A N 1
ATOM 892 C CA . ILE A 1 112 ? -26.180 34.716 30.118 1.00 80.62 112 ILE A CA 1
ATOM 893 C C . ILE A 1 112 ? -26.952 34.998 28.833 1.00 80.62 112 ILE A C 1
ATOM 895 O O . ILE A 1 112 ? -26.375 35.273 27.776 1.00 80.62 112 ILE A O 1
ATOM 899 N N . THR A 1 113 ? -28.268 34.915 28.917 1.00 82.12 113 THR A N 1
ATOM 900 C CA . THR A 1 113 ? -29.167 35.264 27.819 1.00 82.12 113 THR A CA 1
ATOM 901 C C . THR A 1 113 ? -29.210 36.782 27.614 1.00 82.12 113 THR A C 1
ATOM 903 O O . THR A 1 113 ? -28.869 37.561 28.507 1.00 82.12 113 THR A O 1
ATOM 906 N N . MET A 1 114 ? -29.627 37.236 26.425 1.00 77.31 114 MET A N 1
ATOM 907 C CA . MET A 1 114 ? -29.688 38.675 26.126 1.00 77.31 114 MET A CA 1
ATOM 908 C C . MET A 1 114 ? -30.674 39.414 27.050 1.00 77.31 114 MET A C 1
ATOM 910 O O . MET A 1 114 ? -30.424 40.556 27.426 1.00 77.31 114 MET A O 1
ATOM 914 N N . ASP A 1 115 ? -31.736 38.736 27.493 1.00 79.00 115 ASP A N 1
ATOM 915 C CA . ASP A 1 115 ? -32.699 39.273 28.457 1.00 79.00 115 ASP A CA 1
ATOM 916 C C . ASP A 1 115 ? -32.094 39.419 29.864 1.00 79.00 115 ASP A C 1
ATOM 918 O O . ASP A 1 115 ? -32.283 40.448 30.512 1.00 79.00 115 ASP A O 1
ATOM 922 N N . GLU A 1 116 ? -31.306 38.439 30.323 1.00 83.12 116 GLU A N 1
ATOM 923 C CA . GLU A 1 116 ? -30.564 38.526 31.592 1.00 83.12 116 GLU A CA 1
ATOM 924 C C . GLU A 1 116 ? -29.509 39.641 31.558 1.00 83.12 116 GLU A C 1
ATOM 926 O O . GLU A 1 116 ? -29.330 40.362 32.543 1.00 83.12 116 GLU A O 1
ATOM 931 N N . TRP A 1 117 ? -28.850 39.841 30.412 1.00 81.44 117 TRP A N 1
ATOM 932 C CA . TRP A 1 117 ? -27.914 40.949 30.219 1.00 81.44 117 TRP A CA 1
ATOM 933 C C . TRP A 1 117 ? -28.622 42.309 30.284 1.00 81.44 117 TRP A C 1
ATOM 935 O O . TRP A 1 117 ? -28.190 43.188 31.032 1.00 81.44 117 TRP A O 1
ATOM 945 N N . LEU A 1 118 ? -29.747 42.476 29.584 1.00 80.88 118 LEU A N 1
ATOM 946 C CA . LEU A 1 118 ? -30.552 43.703 29.634 1.00 80.88 118 LEU A CA 1
ATOM 947 C C . LEU A 1 118 ? -31.100 43.987 31.042 1.00 80.88 118 LEU A C 1
ATOM 949 O O . LEU A 1 118 ? -31.109 45.139 31.478 1.00 80.88 118 LEU A O 1
ATOM 953 N N . ALA A 1 119 ? -31.509 42.953 31.780 1.00 81.25 119 ALA A N 1
ATOM 954 C CA . ALA A 1 119 ? -31.953 43.081 33.165 1.00 81.25 119 ALA A CA 1
ATOM 955 C C . ALA A 1 119 ? -30.819 43.541 34.098 1.00 81.25 119 ALA A C 1
ATOM 957 O O . ALA A 1 119 ? -31.049 44.373 34.978 1.00 81.25 119 ALA A O 1
ATOM 958 N N . SER A 1 120 ? -29.588 43.067 33.874 1.00 80.00 120 SER A N 1
ATOM 959 C CA . SER A 1 120 ? -28.420 43.468 34.671 1.00 80.00 120 SER A CA 1
ATOM 960 C C . SER A 1 120 ? -28.066 44.958 34.540 1.00 80.00 120 SER A C 1
ATOM 962 O O . SER A 1 120 ? -27.577 45.558 35.494 1.00 80.00 120 SER A O 1
ATOM 964 N N . LEU A 1 121 ? -28.366 45.578 33.394 1.00 78.19 121 LEU A N 1
ATOM 965 C CA . LEU A 1 121 ? -28.109 47.000 33.136 1.00 78.19 121 LEU A CA 1
ATOM 966 C C . LEU A 1 121 ? -29.135 47.933 33.796 1.00 78.19 121 LEU A C 1
ATOM 968 O O . LEU A 1 121 ? -28.816 49.079 34.097 1.00 78.19 121 LEU A O 1
ATOM 972 N N . ASN A 1 122 ? -30.351 47.440 34.040 1.00 75.50 122 ASN A N 1
ATOM 973 C CA . ASN A 1 122 ? -31.461 48.225 34.589 1.00 75.50 122 ASN A CA 1
ATOM 974 C C . ASN A 1 122 ? -31.619 48.090 36.117 1.00 75.50 122 ASN A C 1
ATOM 976 O O . ASN A 1 122 ? -32.437 48.794 36.705 1.00 75.50 122 ASN A O 1
ATOM 980 N N . GLY A 1 123 ? -30.872 47.185 36.761 1.00 61.50 123 GLY A N 1
ATOM 981 C CA . GLY A 1 123 ? -30.973 46.892 38.199 1.00 61.50 123 GLY A CA 1
ATOM 982 C C . GLY A 1 123 ? -29.977 47.626 39.107 1.00 61.50 123 GLY A C 1
ATOM 983 O O . GLY A 1 123 ? -30.006 47.410 40.315 1.00 61.50 123 GLY A O 1
ATOM 984 N N . GLY A 1 124 ? -29.087 48.459 38.559 1.00 56.66 124 GLY A N 1
ATOM 985 C CA . GLY A 1 124 ? -28.102 49.228 39.329 1.00 56.66 124 GLY A CA 1
ATOM 986 C C . GLY A 1 124 ? -28.620 50.610 39.723 1.00 56.66 124 GLY A C 1
ATOM 987 O O . GLY A 1 124 ? -28.206 51.600 39.122 1.00 56.66 124 GLY A O 1
ATOM 988 N N . GLY A 1 125 ? -29.549 50.658 40.681 1.00 47.56 125 GLY A N 1
ATOM 989 C CA . GLY A 1 125 ? -29.977 51.878 41.381 1.00 47.56 125 GLY A CA 1
ATOM 990 C C . GLY A 1 125 ? -29.253 52.054 42.707 1.00 47.56 125 GLY A C 1
ATOM 991 O O . GLY A 1 125 ? -29.016 51.023 43.376 1.00 47.56 125 GLY A O 1
#

Radius of gyration: 27.71 Å; chains: 1; bounding box: 55×65×59 Å